Protein AF-A0A9P5X5M9-F1 (afdb_monomer)

Mean predicted aligned error: 9.46 Å

Foldseek 3Di:
DCVVCVPPPWDKDWDKDPFAADPVRDEPDPDCRGQDMDIDIDIPFFDDWDAADPVFPDDPVCPVVVCSRTHDDDDHPLQVQLCVCLRVVPQARDQRQDAPPQVDPVDDHGTDCPCPPVSVVSSRVRNVVNNVVNCVVVLVVCVVPPPDDDDDDPDPPDDPPPPVVVVVPD

pLDDT: mean 79.79, std 16.58, range [32.91, 95.88]

Organism: NCBI:txid1400762

Secondary structure (DSSP, 8-state):
-HHHHTT-SS-EEEEE-S----TTS--SSS-HHHH---EEEEETTBPPP-B--SS-S--TTTGGGT-TTB------GGGHHHHHHHHTT-SS-SS--S--GGG-TTS--SB-GGGHHHHHHHHHHHHHHHHHHHHHHHHHHHHHH-TT--PPPPPPS--GGGSGGGSTT-

Sequence (170 aa):
MREFYAQVRETGYVFTADYGMSVISNHGDGYPNCTRTSLIAWSKGIRGPFPDTTPPFHDAHSVPWGLSHLYRRDVEQADIATLISALIDASRPVNPVGMLPDVNLDWLRYLAPRLGERTLVEVAEISVRMILEQYRAKHELKRMHMLFHHQYSPLKTGSPLKRVQKQANI

Solvent-accessible surface area (backbone atoms only — not comparable to full-atom values): 10696 Å² total; per-residue (Å²): 113,69,82,81,50,70,83,51,97,72,67,70,49,79,47,66,55,95,56,28,52,40,99,83,74,47,59,91,53,92,47,64,51,17,67,54,52,62,76,50,75,48,35,87,52,41,46,73,92,46,70,42,58,89,80,65,67,62,47,90,82,49,48,81,71,75,48,64,68,40,56,61,82,87,77,58,80,48,17,50,56,32,46,51,19,64,68,69,71,46,94,64,57,84,83,36,79,27,50,41,74,63,70,48,80,94,51,88,56,55,59,35,72,86,67,38,72,66,50,55,50,51,53,39,51,51,36,53,53,42,36,51,52,49,48,52,54,53,48,52,54,46,55,76,72,39,94,82,64,75,83,77,75,77,82,69,97,62,74,80,79,70,61,67,70,70,65,76,78,113

Structure (mmCIF, N/CA/C/O backbone):
data_AF-A0A9P5X5M9-F1
#
_entry.id   AF-A0A9P5X5M9-F1
#
loop_
_atom_site.group_PDB
_atom_site.id
_atom_site.type_symbol
_atom_site.label_atom_id
_atom_site.label_alt_id
_atom_site.label_comp_id
_atom_site.label_asym_id
_atom_site.label_entity_id
_atom_site.label_seq_id
_atom_site.pdbx_PDB_ins_code
_atom_site.Cartn_x
_atom_site.Cartn_y
_atom_site.Cartn_z
_atom_site.occupancy
_atom_site.B_iso_or_equiv
_atom_site.auth_seq_id
_atom_site.auth_comp_id
_atom_site.auth_asym_id
_atom_site.auth_atom_id
_atom_site.pdbx_PDB_model_num
ATOM 1 N N . MET A 1 1 ? 17.393 -8.440 19.436 1.00 42.28 1 MET A N 1
ATOM 2 C CA . MET A 1 1 ? 16.024 -8.376 18.865 1.00 42.28 1 MET A CA 1
ATOM 3 C C . MET A 1 1 ? 14.991 -9.062 19.759 1.00 42.28 1 MET A C 1
ATOM 5 O O . MET A 1 1 ? 14.050 -8.392 20.146 1.00 42.28 1 MET A O 1
ATOM 9 N N . ARG A 1 2 ? 15.169 -10.331 20.171 1.00 41.06 2 ARG A N 1
ATOM 10 C CA . ARG A 1 2 ? 14.206 -11.024 21.062 1.00 41.06 2 ARG A CA 1
ATOM 11 C C . ARG A 1 2 ? 14.001 -10.353 22.431 1.00 41.06 2 ARG A C 1
ATOM 13 O O . ARG A 1 2 ? 12.876 -10.324 22.901 1.00 41.06 2 ARG A O 1
ATOM 20 N N . GLU A 1 3 ? 15.038 -9.761 23.024 1.00 44.91 3 GLU A N 1
ATOM 21 C CA . GLU A 1 3 ? 14.939 -9.076 24.330 1.00 44.91 3 GLU A CA 1
ATOM 22 C C . GLU A 1 3 ? 14.102 -7.786 24.298 1.00 44.91 3 GLU A C 1
ATOM 24 O O . GLU A 1 3 ? 13.472 -7.452 25.292 1.00 44.91 3 GLU A O 1
ATOM 29 N N . PHE A 1 4 ? 14.022 -7.096 23.153 1.00 46.19 4 PHE A N 1
ATOM 30 C CA . PHE A 1 4 ? 13.228 -5.866 23.019 1.00 46.19 4 PHE A CA 1
ATOM 31 C C . PHE A 1 4 ? 11.727 -6.155 22.840 1.00 46.19 4 PHE A C 1
ATOM 33 O O . PHE A 1 4 ? 10.886 -5.398 23.311 1.00 46.19 4 PHE A O 1
ATOM 40 N N . TYR A 1 5 ? 11.381 -7.276 22.195 1.00 48.25 5 TYR A N 1
ATOM 41 C CA . TYR A 1 5 ? 9.990 -7.662 21.912 1.00 48.25 5 TYR A CA 1
ATOM 42 C C . TYR A 1 5 ? 9.409 -8.680 22.906 1.00 48.25 5 TYR A C 1
ATOM 44 O O . TYR A 1 5 ? 8.262 -9.092 22.756 1.00 48.25 5 TYR A O 1
ATOM 52 N N . ALA A 1 6 ? 10.163 -9.079 23.935 1.00 48.31 6 ALA A N 1
ATOM 53 C CA . ALA A 1 6 ? 9.759 -10.112 24.894 1.00 48.31 6 ALA A CA 1
ATOM 54 C C . ALA A 1 6 ? 8.476 -9.775 25.685 1.00 48.31 6 ALA A C 1
ATOM 56 O O . ALA A 1 6 ? 7.859 -10.668 26.259 1.00 48.31 6 ALA A O 1
ATOM 57 N N . GLN A 1 7 ? 8.071 -8.501 25.710 1.00 50.75 7 GLN A N 1
ATOM 58 C CA . GLN A 1 7 ? 6.884 -8.020 26.425 1.00 50.75 7 GLN A CA 1
ATOM 59 C C . GLN A 1 7 ? 5.656 -7.804 25.522 1.00 50.75 7 GLN A C 1
ATOM 61 O O . GLN A 1 7 ? 4.567 -7.541 26.030 1.00 50.75 7 GLN A O 1
ATOM 66 N N . VAL A 1 8 ? 5.793 -7.915 24.195 1.00 57.56 8 VAL A N 1
ATOM 67 C CA . VAL A 1 8 ? 4.692 -7.662 23.251 1.00 57.56 8 VAL A CA 1
ATOM 68 C C . VAL A 1 8 ? 4.042 -8.988 22.862 1.00 57.56 8 VAL A C 1
ATOM 70 O O . VAL A 1 8 ? 4.709 -9.894 22.368 1.00 57.56 8 VAL A O 1
ATOM 73 N N . ARG A 1 9 ? 2.726 -9.123 23.084 1.00 63.59 9 ARG A N 1
ATOM 74 C CA . ARG A 1 9 ? 1.985 -10.368 22.784 1.00 63.59 9 ARG A CA 1
ATOM 75 C C . ARG A 1 9 ? 1.912 -10.661 21.281 1.00 63.59 9 ARG A C 1
ATOM 77 O O . ARG A 1 9 ? 1.768 -11.820 20.900 1.00 63.59 9 ARG A O 1
ATOM 84 N N . GLU A 1 10 ? 2.020 -9.626 20.446 1.00 76.50 10 GLU A N 1
ATOM 85 C CA . GLU A 1 10 ? 2.015 -9.695 18.983 1.00 76.50 10 GLU A CA 1
ATOM 86 C C . GLU A 1 10 ? 2.967 -8.635 18.403 1.00 76.50 10 GLU A C 1
ATOM 88 O O . GLU A 1 10 ? 3.197 -7.592 19.011 1.00 76.50 10 GLU A O 1
ATOM 93 N N . THR A 1 11 ? 3.570 -8.901 17.243 1.00 81.88 11 THR A N 1
ATOM 94 C CA . THR A 1 11 ? 4.523 -7.992 16.584 1.00 81.88 11 THR A CA 1
ATOM 95 C C . THR A 1 11 ? 4.249 -7.956 15.086 1.00 81.88 11 THR A C 1
ATOM 97 O O . THR A 1 11 ? 3.854 -8.962 14.489 1.00 81.88 11 THR A O 1
ATOM 100 N N . GLY A 1 12 ? 4.464 -6.791 14.482 1.00 87.50 12 GLY A N 1
ATOM 101 C CA . GLY A 1 12 ? 4.422 -6.598 13.043 1.00 87.50 12 GLY A CA 1
ATOM 102 C C . GLY A 1 12 ? 5.517 -5.643 12.583 1.00 87.50 12 GLY A C 1
ATOM 103 O O . GLY A 1 12 ? 5.920 -4.748 13.322 1.00 87.50 12 GLY A O 1
ATOM 104 N N . TYR A 1 13 ? 5.981 -5.847 11.358 1.00 91.38 13 TYR A N 1
ATOM 105 C CA . TYR A 1 13 ? 6.916 -4.997 10.641 1.00 91.38 13 TYR A CA 1
ATOM 106 C C . TYR A 1 13 ? 6.276 -4.607 9.315 1.00 91.38 13 TYR A C 1
ATOM 108 O O . TYR A 1 13 ? 5.784 -5.468 8.586 1.00 91.38 13 TYR A O 1
ATOM 116 N N . VAL A 1 14 ? 6.297 -3.316 9.006 1.00 92.88 14 VAL A N 1
ATOM 117 C CA . VAL A 1 14 ? 5.961 -2.784 7.686 1.00 92.88 14 VAL A CA 1
ATOM 118 C C . VAL A 1 14 ? 7.106 -1.867 7.295 1.00 92.88 14 VAL A C 1
ATOM 120 O O . VAL A 1 14 ? 7.390 -0.892 7.985 1.00 92.88 14 VAL A O 1
ATOM 123 N N . PHE A 1 15 ? 7.794 -2.221 6.220 1.00 94.94 15 PHE A N 1
ATOM 124 C CA . PHE A 1 15 ? 8.888 -1.461 5.644 1.00 94.94 15 PHE A CA 1
ATOM 125 C C . PHE A 1 15 ? 8.495 -1.037 4.235 1.00 94.94 15 PHE A C 1
ATOM 127 O O . PHE A 1 15 ? 8.070 -1.869 3.434 1.00 94.94 15 PHE A O 1
ATOM 134 N N . THR A 1 16 ? 8.656 0.250 3.945 1.00 95.38 16 THR A N 1
ATOM 135 C CA . THR A 1 16 ? 8.481 0.824 2.612 1.00 95.38 16 THR A CA 1
ATOM 136 C C . THR A 1 16 ? 9.475 1.954 2.405 1.00 95.38 16 THR A C 1
ATOM 138 O O . THR A 1 16 ? 9.858 2.616 3.371 1.00 95.38 16 THR A O 1
ATOM 141 N N . ALA A 1 17 ? 9.856 2.199 1.153 1.00 94.31 17 ALA A N 1
ATOM 142 C CA . ALA A 1 17 ? 10.511 3.449 0.774 1.00 94.31 17 ALA A CA 1
ATOM 143 C C . ALA A 1 17 ? 9.468 4.549 0.503 1.00 94.31 17 ALA A C 1
ATOM 145 O O . ALA A 1 17 ? 8.302 4.262 0.201 1.00 94.31 17 ALA A O 1
ATOM 146 N N . ASP A 1 18 ? 9.894 5.802 0.630 1.00 92.06 18 ASP A N 1
ATOM 14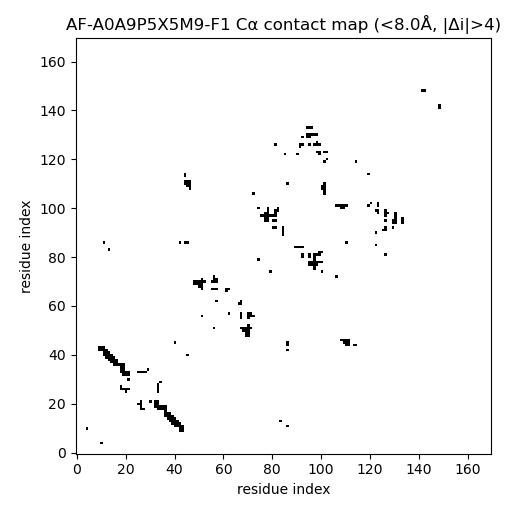7 C CA . ASP A 1 18 ? 9.137 7.006 0.286 1.00 92.06 18 ASP A CA 1
ATOM 148 C C . ASP A 1 18 ? 9.150 7.285 -1.223 1.00 92.06 18 ASP A C 1
ATOM 150 O O . ASP A 1 18 ? 8.138 7.726 -1.763 1.00 92.06 18 ASP A O 1
ATOM 154 N N . TYR A 1 19 ? 10.246 6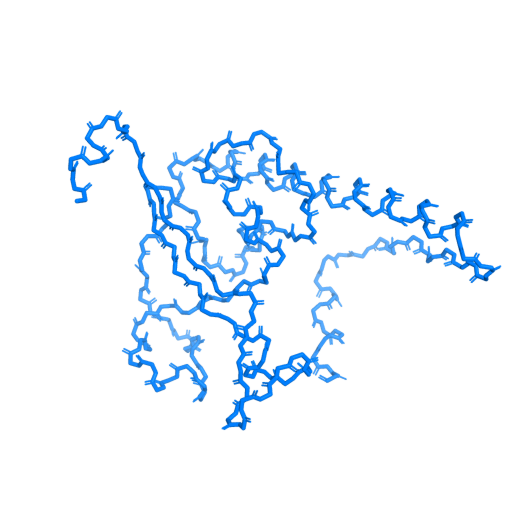.963 -1.908 1.00 93.56 19 TYR A N 1
ATOM 155 C CA . TYR A 1 19 ? 10.360 6.976 -3.366 1.00 93.56 19 TYR A CA 1
ATOM 156 C C . TYR A 1 19 ? 11.461 6.022 -3.852 1.00 93.56 19 TYR A C 1
ATOM 158 O O . TYR A 1 19 ? 12.217 5.445 -3.068 1.00 93.56 19 TYR A O 1
ATOM 166 N N . GLY A 1 20 ? 11.520 5.823 -5.168 1.00 91.88 20 GLY A N 1
ATOM 167 C CA . GLY A 1 20 ? 12.616 5.131 -5.839 1.00 91.88 20 GLY A CA 1
ATOM 168 C C . GLY A 1 20 ? 13.598 6.103 -6.504 1.00 91.88 20 GLY A C 1
ATOM 169 O O . GLY A 1 20 ? 13.451 7.320 -6.424 1.00 91.88 20 GLY A O 1
ATOM 170 N N . MET A 1 21 ? 14.600 5.571 -7.199 1.00 92.75 21 MET A N 1
ATOM 171 C CA . MET A 1 21 ? 15.644 6.359 -7.856 1.00 92.75 21 MET A CA 1
ATOM 172 C C . MET A 1 21 ? 15.859 5.881 -9.292 1.00 92.75 21 MET A C 1
ATOM 174 O O . MET A 1 21 ? 15.869 4.683 -9.581 1.00 92.75 21 MET A O 1
ATOM 178 N N . SER A 1 22 ? 16.098 6.819 -10.202 1.00 88.56 22 SER A N 1
ATOM 179 C CA . SER A 1 22 ? 16.577 6.511 -11.552 1.00 88.56 22 SER A CA 1
ATOM 180 C C . SER A 1 22 ? 18.035 6.026 -11.542 1.00 88.56 22 SER A C 1
ATOM 182 O O . SER A 1 22 ? 18.776 6.207 -10.575 1.00 88.56 22 SER A O 1
ATOM 184 N N . VAL A 1 23 ? 18.487 5.471 -12.672 1.00 87.31 23 VAL A N 1
ATOM 185 C CA . VAL A 1 23 ? 19.872 4.983 -12.846 1.00 87.31 23 VAL A CA 1
ATOM 186 C C . VAL A 1 23 ? 20.934 6.088 -12.780 1.00 87.31 23 VAL A C 1
ATOM 188 O O . VAL A 1 23 ? 22.108 5.793 -12.588 1.00 87.31 23 VAL A O 1
ATOM 191 N N . ILE A 1 24 ? 20.529 7.354 -12.918 1.00 89.44 24 ILE A N 1
ATOM 192 C CA . ILE A 1 24 ? 21.397 8.534 -12.795 1.00 89.44 24 ILE A CA 1
ATOM 193 C C . ILE A 1 24 ? 21.244 9.238 -11.441 1.00 89.44 24 ILE A C 1
ATOM 195 O O . ILE A 1 24 ? 21.663 10.380 -11.287 1.00 89.44 24 ILE A O 1
ATOM 199 N N . SER A 1 25 ? 20.622 8.581 -10.458 1.00 86.94 25 SER A N 1
ATOM 200 C CA . SER A 1 25 ? 20.375 9.139 -9.126 1.00 86.94 25 SER A CA 1
ATOM 201 C C . SER A 1 25 ? 19.461 10.382 -9.102 1.00 86.94 25 SER A C 1
ATOM 203 O O . SER A 1 25 ? 19.500 11.166 -8.154 1.00 86.94 25 SER A O 1
ATOM 205 N N . ASN A 1 26 ? 18.598 10.547 -10.107 1.00 88.12 26 ASN A N 1
ATOM 206 C CA . ASN A 1 26 ? 17.468 11.480 -10.057 1.00 88.12 26 ASN A CA 1
ATOM 207 C C . ASN A 1 26 ? 16.233 10.828 -9.407 1.00 88.12 26 ASN A C 1
ATOM 209 O O . ASN A 1 26 ? 16.080 9.607 -9.491 1.00 88.12 26 ASN A O 1
ATOM 213 N N . HIS A 1 27 ? 15.352 11.643 -8.827 1.00 89.62 27 HIS A N 1
ATOM 214 C CA . HIS A 1 27 ? 14.032 11.261 -8.311 1.00 89.62 27 HIS A CA 1
ATOM 215 C C . HIS A 1 27 ? 13.028 12.404 -8.527 1.00 89.62 27 HIS A C 1
ATOM 217 O O . HIS A 1 27 ? 13.386 13.477 -9.011 1.00 89.62 27 HIS A O 1
ATOM 223 N N . GLY A 1 28 ? 11.759 12.179 -8.179 1.00 84.94 28 GLY A N 1
ATOM 224 C CA . GLY A 1 28 ? 10.706 13.197 -8.288 1.00 84.94 28 GLY A CA 1
ATOM 225 C C . GLY A 1 28 ? 10.165 13.411 -9.706 1.00 84.94 28 GLY A C 1
ATOM 226 O O . GLY A 1 28 ? 9.270 14.232 -9.901 1.00 84.94 28 GLY A O 1
ATOM 227 N N . ASP A 1 29 ? 10.665 12.657 -10.685 1.00 81.56 29 ASP A N 1
ATOM 228 C CA . ASP A 1 29 ? 9.996 12.481 -11.968 1.00 81.56 29 ASP A CA 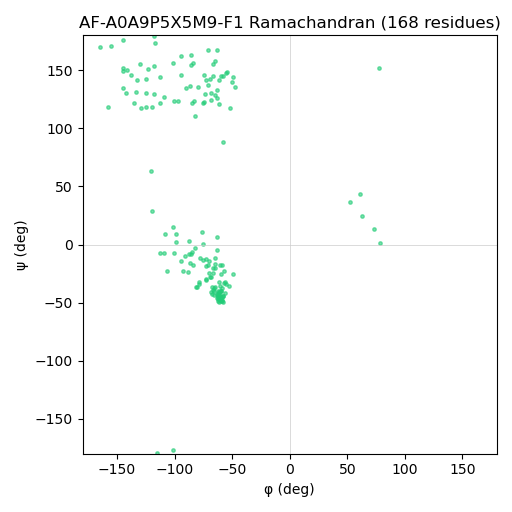1
ATOM 229 C C . ASP A 1 29 ? 8.964 11.336 -11.883 1.00 81.56 29 ASP A C 1
ATOM 231 O O . ASP A 1 29 ? 8.956 10.525 -10.956 1.00 81.56 29 ASP A O 1
ATOM 235 N N . GLY A 1 30 ? 8.041 11.281 -12.844 1.00 84.88 30 GLY A N 1
ATOM 236 C CA . GLY A 1 30 ? 7.015 10.234 -12.902 1.00 84.88 30 GLY A CA 1
ATOM 237 C C . GLY A 1 30 ? 7.529 8.880 -13.399 1.00 84.88 30 GLY A C 1
ATOM 238 O O . GLY A 1 30 ? 6.717 8.017 -13.732 1.00 84.88 30 GLY A O 1
ATOM 239 N N . TYR A 1 31 ? 8.847 8.691 -13.528 1.00 89.56 31 TYR A N 1
ATOM 240 C CA . TYR A 1 31 ? 9.408 7.474 -14.101 1.00 89.56 31 TYR A CA 1
ATOM 241 C C . TYR A 1 31 ? 9.180 6.276 -13.162 1.00 89.56 31 TYR A C 1
ATOM 243 O O . TYR A 1 31 ? 9.310 6.429 -11.946 1.00 89.56 31 TYR A O 1
ATOM 251 N N . PRO A 1 32 ? 8.894 5.059 -13.671 1.00 90.12 32 PRO A N 1
ATOM 252 C CA . PRO A 1 32 ? 8.555 3.926 -12.810 1.00 90.12 32 PRO A CA 1
ATOM 253 C C . PRO A 1 32 ? 9.611 3.569 -11.760 1.00 90.12 32 PRO A C 1
ATOM 255 O O . PRO A 1 32 ? 9.250 3.166 -10.661 1.00 90.12 32 PRO A O 1
ATOM 258 N N . ASN A 1 33 ? 10.904 3.749 -12.048 1.00 89.56 33 ASN A N 1
ATOM 259 C CA . ASN A 1 33 ? 11.953 3.496 -11.049 1.00 89.56 33 ASN A CA 1
ATOM 260 C C . ASN A 1 33 ? 11.967 4.537 -9.921 1.00 89.56 33 ASN A C 1
ATOM 262 O O . ASN A 1 33 ? 12.551 4.270 -8.880 1.00 89.56 33 ASN A O 1
ATOM 266 N N . CYS A 1 34 ? 11.341 5.699 -10.118 1.00 90.69 34 CYS A N 1
ATOM 267 C CA . CYS A 1 34 ? 11.211 6.762 -9.124 1.00 90.69 34 CYS A CA 1
ATOM 268 C C . CYS A 1 34 ? 9.913 6.643 -8.308 1.00 90.69 34 CYS A C 1
ATOM 270 O O . CYS A 1 34 ? 9.850 7.139 -7.186 1.00 90.69 34 CYS A O 1
ATOM 272 N N . THR A 1 35 ? 8.892 5.966 -8.844 1.00 91.25 35 THR A N 1
ATOM 273 C CA . THR A 1 35 ? 7.566 5.836 -8.214 1.00 91.25 35 THR A CA 1
ATOM 274 C C . THR A 1 35 ? 7.285 4.452 -7.630 1.00 91.25 35 THR A C 1
ATOM 276 O O . THR A 1 35 ? 6.472 4.333 -6.717 1.00 91.25 35 THR A O 1
ATOM 279 N N . ARG A 1 36 ? 7.958 3.395 -8.101 1.00 92.25 36 ARG A N 1
ATOM 280 C CA . ARG A 1 36 ? 7.844 2.045 -7.532 1.00 92.25 36 ARG A CA 1
ATOM 281 C C . ARG A 1 36 ? 8.760 1.907 -6.328 1.00 92.25 36 ARG A C 1
ATOM 283 O O . ARG A 1 36 ? 9.974 2.064 -6.438 1.00 92.25 36 ARG A O 1
ATOM 290 N N . THR A 1 37 ? 8.181 1.540 -5.195 1.00 93.56 37 THR A N 1
ATOM 291 C CA . THR A 1 37 ? 8.908 1.314 -3.948 1.00 93.56 37 THR A CA 1
ATOM 292 C C . THR A 1 37 ? 8.755 -0.128 -3.488 1.00 93.56 37 THR A C 1
ATOM 294 O O . THR A 1 37 ? 7.802 -0.827 -3.834 1.00 93.56 37 THR A O 1
ATOM 297 N N . SER A 1 38 ? 9.739 -0.605 -2.727 1.00 92.31 38 SER A N 1
ATOM 298 C CA . SER A 1 38 ? 9.626 -1.910 -2.081 1.00 92.31 38 SER A CA 1
ATOM 299 C C . SER A 1 38 ? 8.630 -1.831 -0.927 1.00 92.31 38 SER A C 1
ATOM 301 O O . SER A 1 38 ? 8.618 -0.846 -0.193 1.00 92.31 38 SER A O 1
ATOM 303 N N . LEU A 1 39 ? 7.833 -2.885 -0.750 1.00 93.50 39 LEU A N 1
ATOM 304 C CA . LEU A 1 39 ? 6.998 -3.098 0.426 1.00 93.50 39 LEU A CA 1
ATOM 305 C C . LEU A 1 39 ? 7.329 -4.468 1.013 1.00 93.50 39 LEU A C 1
ATOM 307 O O . LEU A 1 39 ? 7.132 -5.495 0.366 1.00 93.50 39 LEU A O 1
ATOM 311 N N . ILE A 1 40 ? 7.809 -4.485 2.253 1.00 92.88 40 ILE A N 1
ATOM 312 C CA . ILE A 1 40 ? 8.033 -5.711 3.018 1.00 92.88 40 ILE A CA 1
ATOM 313 C C . ILE A 1 40 ? 7.162 -5.630 4.259 1.00 92.88 40 ILE A C 1
ATOM 315 O O . ILE A 1 40 ? 7.330 -4.739 5.089 1.00 92.88 40 ILE A O 1
ATOM 319 N N . ALA A 1 41 ? 6.227 -6.564 4.388 1.00 91.88 41 ALA A N 1
ATOM 320 C CA . ALA A 1 41 ? 5.296 -6.576 5.498 1.00 91.88 41 ALA A CA 1
ATOM 321 C C . ALA A 1 41 ? 5.197 -7.981 6.101 1.00 91.88 41 ALA A C 1
ATOM 323 O O . ALA A 1 41 ? 5.029 -8.974 5.395 1.00 91.88 41 ALA A O 1
ATOM 324 N N . TRP A 1 42 ? 5.303 -8.059 7.423 1.00 91.00 42 TRP A N 1
ATOM 325 C CA . TRP A 1 42 ? 5.159 -9.288 8.191 1.00 91.00 42 TRP A CA 1
ATOM 326 C C . TRP A 1 42 ? 4.438 -8.981 9.491 1.00 91.00 42 TRP A C 1
ATOM 328 O O . TRP A 1 42 ? 4.807 -8.060 10.209 1.00 91.00 42 TRP A O 1
ATOM 338 N N . SER A 1 43 ? 3.411 -9.749 9.820 1.00 89.00 43 SER A N 1
ATOM 339 C CA . SER A 1 43 ? 2.764 -9.705 11.127 1.00 89.00 43 SER A CA 1
ATOM 340 C C . SER A 1 43 ? 1.901 -10.949 11.291 1.00 89.00 43 SER A C 1
ATOM 342 O O . SER A 1 43 ? 1.623 -11.661 10.324 1.00 89.00 43 SER A O 1
ATOM 344 N N . LYS A 1 44 ? 1.401 -11.188 12.505 1.00 84.12 44 LYS A N 1
ATOM 345 C CA . LYS A 1 44 ? 0.403 -12.241 12.752 1.00 84.12 44 LYS A CA 1
ATOM 346 C C . LYS A 1 44 ? -0.857 -12.084 11.875 1.00 84.12 44 LYS A C 1
ATOM 348 O O . LYS A 1 44 ? -1.467 -13.091 11.497 1.00 84.12 44 LYS A O 1
ATOM 353 N N . GLY A 1 45 ? -1.228 -10.839 11.564 1.00 84.88 45 GLY A N 1
ATOM 354 C CA . GLY A 1 45 ? -2.393 -10.467 10.759 1.00 84.88 45 GLY A CA 1
ATOM 355 C C . GLY A 1 45 ? -2.156 -10.468 9.247 1.00 84.88 45 GLY A C 1
ATOM 356 O O . GLY A 1 45 ? -3.123 -10.361 8.502 1.00 84.88 45 GLY A O 1
ATOM 357 N N . ILE A 1 46 ? -0.915 -10.629 8.779 1.00 89.88 46 ILE A N 1
ATOM 358 C CA . ILE A 1 46 ? -0.592 -10.718 7.350 1.00 89.88 46 ILE A CA 1
ATOM 359 C C . ILE A 1 46 ? -0.638 -12.179 6.892 1.00 89.88 46 ILE A C 1
ATOM 361 O O . ILE A 1 46 ? -0.108 -13.086 7.538 1.00 89.88 46 ILE A O 1
ATOM 365 N N . ARG A 1 47 ? -1.279 -12.412 5.748 1.00 89.44 47 ARG A N 1
ATOM 366 C CA . ARG A 1 47 ? -1.246 -13.675 5.015 1.00 89.44 47 ARG A CA 1
ATOM 367 C C . ARG A 1 47 ? 0.194 -13.950 4.561 1.00 89.44 47 ARG A C 1
ATOM 369 O O . ARG A 1 47 ? 0.804 -13.132 3.880 1.00 89.44 47 ARG A O 1
ATOM 376 N N . GLY A 1 48 ? 0.712 -15.131 4.899 1.00 90.00 48 GLY A N 1
ATOM 377 C CA . GLY A 1 48 ? 2.007 -15.607 4.400 1.00 90.00 48 GLY A CA 1
ATOM 378 C C . GLY A 1 48 ? 2.025 -15.806 2.877 1.00 90.00 48 GLY A C 1
ATOM 379 O O . GLY A 1 48 ? 0.960 -15.800 2.263 1.00 90.00 48 GLY A O 1
ATOM 380 N N . PRO A 1 49 ? 3.204 -15.994 2.258 1.00 91.62 49 PRO A N 1
ATOM 381 C CA . PRO A 1 49 ? 3.358 -16.103 0.805 1.00 91.62 49 PRO A CA 1
ATOM 382 C C . PRO A 1 49 ? 2.466 -17.198 0.202 1.00 91.62 49 PRO A C 1
ATOM 384 O O . PRO A 1 49 ? 2.168 -18.200 0.849 1.00 91.62 49 PRO A O 1
ATOM 387 N N . PHE A 1 50 ? 2.025 -16.986 -1.036 1.00 91.50 50 PHE A N 1
ATOM 388 C CA . PHE A 1 50 ? 1.157 -17.908 -1.772 1.00 91.50 50 PHE A CA 1
ATOM 389 C C . PHE A 1 50 ? 1.833 -18.251 -3.104 1.00 91.50 50 PHE A C 1
ATOM 391 O O . PHE A 1 50 ? 2.480 -17.357 -3.650 1.00 91.50 50 PHE A O 1
ATOM 398 N N . PRO A 1 51 ? 1.742 -19.493 -3.610 1.00 94.50 51 PRO A N 1
ATOM 399 C CA . PRO A 1 51 ? 2.301 -19.845 -4.914 1.00 94.50 51 PRO A CA 1
ATOM 400 C C . PRO A 1 51 ? 1.721 -18.978 -6.034 1.00 94.50 51 PRO A C 1
ATOM 402 O O . PRO A 1 51 ? 0.545 -18.621 -5.980 1.00 94.50 51 PRO A O 1
ATOM 405 N N . ASP A 1 52 ? 2.523 -18.646 -7.043 1.00 91.94 52 ASP A N 1
ATOM 406 C CA . ASP A 1 52 ? 1.984 -17.972 -8.229 1.00 91.94 52 ASP A CA 1
ATOM 407 C C . ASP A 1 52 ? 1.005 -18.894 -8.986 1.00 91.94 52 ASP A C 1
ATOM 409 O O . ASP A 1 52 ? 1.037 -20.122 -8.848 1.00 91.94 52 ASP A O 1
ATOM 413 N N . THR A 1 53 ? 0.112 -18.305 -9.778 1.00 86.12 53 THR A N 1
ATOM 414 C CA . THR A 1 53 ? -0.898 -19.040 -10.556 1.00 86.12 53 THR A CA 1
ATOM 415 C C . THR A 1 53 ? -0.679 -18.890 -12.060 1.00 86.12 53 THR A C 1
ATOM 417 O O . THR A 1 53 ? 0.271 -18.261 -12.508 1.00 86.12 53 THR A O 1
ATOM 420 N N . THR A 1 54 ? -1.544 -19.504 -12.870 1.00 81.44 54 THR A N 1
ATOM 421 C CA . THR A 1 54 ? -1.561 -19.319 -14.327 1.00 81.44 54 THR A CA 1
ATOM 422 C C . THR A 1 54 ? -2.811 -18.523 -14.727 1.00 81.44 54 THR A C 1
ATOM 424 O O . THR A 1 54 ? -3.908 -18.954 -14.366 1.00 81.44 54 THR A O 1
ATOM 427 N N . PRO A 1 55 ? -2.693 -17.414 -15.485 1.00 83.31 55 PRO A N 1
ATOM 428 C CA . PRO A 1 55 ? -1.450 -16.799 -15.972 1.00 83.31 55 PRO A CA 1
ATOM 429 C C . PRO A 1 55 ? -0.590 -16.214 -14.831 1.00 83.31 55 PRO A C 1
ATOM 431 O O . PRO A 1 55 ? -1.140 -15.901 -13.774 1.00 83.31 55 PRO A O 1
ATOM 434 N N . PRO A 1 56 ? 0.738 -16.088 -15.030 1.00 85.12 56 PRO A N 1
ATOM 435 C CA . PRO A 1 56 ? 1.643 -15.578 -14.003 1.00 85.12 56 PRO A CA 1
ATOM 436 C C . PRO A 1 56 ? 1.372 -14.102 -13.704 1.00 85.12 56 PRO A C 1
ATOM 438 O O . PRO A 1 56 ? 1.083 -13.321 -14.613 1.00 85.12 56 PRO A O 1
ATOM 441 N N . PHE A 1 57 ? 1.536 -13.706 -12.441 1.00 90.38 57 PHE A N 1
ATOM 442 C CA . PHE A 1 57 ? 1.395 -12.309 -12.007 1.00 90.38 57 PHE A CA 1
ATOM 443 C C . PHE A 1 57 ? 2.695 -11.495 -12.130 1.00 90.38 57 PHE A C 1
ATOM 445 O O . PHE A 1 57 ? 2.751 -10.322 -11.756 1.00 90.38 57 PHE A O 1
ATOM 452 N N . HIS A 1 58 ? 3.757 -12.110 -12.653 1.00 94.62 58 HIS A N 1
ATOM 453 C CA . HIS A 1 58 ? 5.049 -11.472 -12.882 1.00 94.62 58 HIS A CA 1
ATOM 454 C C . HIS A 1 58 ? 5.190 -10.931 -14.309 1.00 94.62 58 HIS A C 1
ATOM 456 O O . HIS A 1 58 ? 4.729 -11.532 -15.276 1.00 94.62 58 HIS A O 1
ATOM 462 N N . ASP A 1 59 ? 5.904 -9.814 -14.435 1.00 92.62 59 ASP A N 1
ATOM 463 C CA . ASP A 1 59 ? 6.247 -9.167 -15.701 1.00 92.62 59 ASP A CA 1
ATOM 464 C C . ASP A 1 59 ? 7.776 -9.142 -15.903 1.00 92.62 59 ASP A C 1
ATOM 466 O O . ASP A 1 59 ? 8.549 -9.589 -15.051 1.00 92.62 59 ASP A O 1
ATOM 470 N N . ALA A 1 60 ? 8.240 -8.591 -17.030 1.00 93.88 60 ALA A N 1
ATOM 471 C CA . ALA A 1 60 ? 9.672 -8.473 -17.327 1.00 93.88 60 ALA A CA 1
ATOM 472 C C . ALA A 1 60 ? 10.464 -7.694 -16.255 1.00 93.88 60 ALA A C 1
ATOM 474 O O . ALA A 1 60 ? 11.672 -7.883 -16.130 1.00 93.88 60 ALA A O 1
ATOM 475 N N . HIS A 1 61 ? 9.797 -6.838 -15.476 1.00 90.88 61 HIS A N 1
ATOM 476 C CA . HIS A 1 61 ? 10.408 -6.076 -14.395 1.00 90.88 61 HIS A CA 1
ATOM 477 C C . HIS A 1 61 ? 10.543 -6.903 -13.105 1.00 90.88 61 HIS A C 1
ATOM 479 O O . HIS A 1 61 ? 11.556 -6.764 -12.420 1.00 90.88 61 HIS A O 1
ATOM 485 N N . SER A 1 62 ? 9.583 -7.780 -12.777 1.00 93.56 62 SER A N 1
ATOM 486 C CA . SER A 1 62 ? 9.627 -8.612 -11.560 1.00 93.56 62 SER A CA 1
ATOM 487 C C . SER A 1 62 ? 10.213 -10.010 -11.724 1.00 93.56 62 SER A C 1
ATOM 489 O O . SER A 1 62 ? 10.536 -10.651 -10.723 1.00 93.56 62 SER A O 1
ATOM 491 N N . VAL A 1 63 ? 10.371 -10.509 -12.949 1.00 94.62 63 VAL A N 1
ATOM 492 C CA . VAL A 1 63 ? 11.031 -11.801 -13.210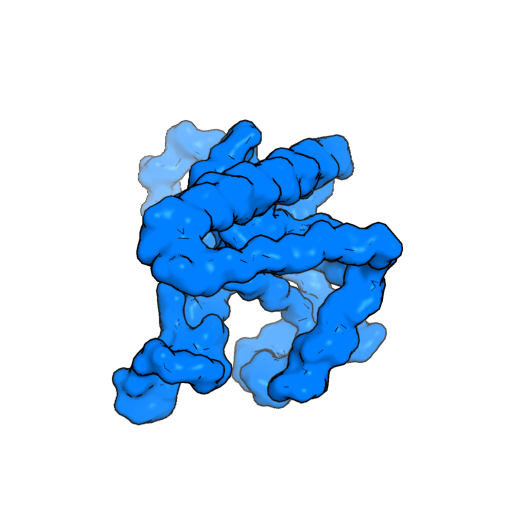 1.00 94.62 63 VAL A CA 1
ATOM 493 C C . VAL A 1 63 ? 12.469 -11.860 -12.661 1.00 94.62 63 VAL A C 1
ATOM 495 O O . VAL A 1 63 ? 12.803 -12.856 -12.012 1.00 94.62 63 VAL A O 1
ATOM 498 N N . PRO A 1 64 ? 13.322 -10.826 -12.825 1.00 95.88 64 PRO A N 1
ATOM 499 C CA . PRO A 1 64 ? 14.699 -10.862 -12.326 1.00 95.88 64 PRO A CA 1
ATOM 500 C C . PRO A 1 64 ? 14.833 -10.940 -10.798 1.00 95.88 64 PRO A C 1
ATOM 502 O O . PRO A 1 64 ? 15.926 -11.200 -10.305 1.00 95.88 64 PRO A O 1
ATOM 505 N N . TRP A 1 65 ? 13.754 -10.733 -10.032 1.00 93.19 65 TRP A N 1
ATOM 506 C CA . TRP A 1 65 ? 13.791 -10.774 -8.564 1.00 93.19 65 TRP A CA 1
ATOM 507 C C . TRP A 1 65 ? 14.005 -12.187 -8.002 1.00 93.19 65 TRP A C 1
ATOM 509 O O . TRP A 1 65 ? 14.272 -12.335 -6.813 1.00 93.19 65 TRP A O 1
ATOM 519 N N . GLY A 1 66 ? 13.839 -13.232 -8.823 1.00 95.31 66 GLY A N 1
ATOM 520 C CA . GLY A 1 66 ? 13.923 -14.628 -8.375 1.00 95.31 66 GLY A CA 1
ATOM 521 C C . GLY A 1 66 ? 12.715 -15.092 -7.549 1.00 95.31 66 GLY A C 1
ATOM 522 O O . GLY A 1 66 ? 12.757 -16.153 -6.929 1.00 95.31 66 GLY A O 1
ATOM 523 N N . LEU A 1 67 ? 11.625 -14.315 -7.545 1.00 94.94 67 LEU A N 1
ATOM 524 C CA . LEU A 1 67 ? 10.416 -14.570 -6.753 1.00 94.94 67 LEU A CA 1
ATOM 525 C C . LEU A 1 67 ? 9.212 -15.027 -7.586 1.00 94.94 67 LEU A C 1
ATOM 527 O O . LEU A 1 67 ? 8.130 -15.154 -7.033 1.00 94.94 67 LEU A O 1
ATOM 531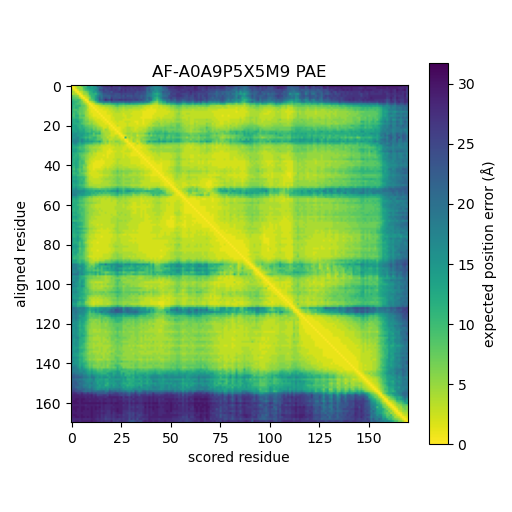 N N . SER A 1 68 ? 9.386 -15.337 -8.875 1.00 95.00 68 SER A N 1
ATOM 532 C CA . SER A 1 68 ? 8.290 -15.709 -9.795 1.00 95.00 68 SER A CA 1
ATOM 533 C C . SER A 1 68 ? 7.532 -16.994 -9.437 1.00 95.00 68 SER A C 1
ATOM 535 O O . SER A 1 68 ? 6.589 -17.365 -10.120 1.00 95.00 68 SER A O 1
ATOM 537 N N . HIS A 1 69 ? 7.963 -17.713 -8.401 1.00 94.81 69 HIS A N 1
ATOM 538 C CA . HIS A 1 69 ? 7.247 -18.862 -7.846 1.00 94.81 69 HIS A CA 1
ATOM 539 C C . HIS A 1 69 ? 6.213 -18.451 -6.781 1.00 94.81 69 HIS A C 1
ATOM 541 O O . HIS A 1 69 ? 5.439 -19.291 -6.321 1.00 94.81 69 HIS A O 1
ATOM 547 N N . LEU A 1 70 ? 6.204 -17.180 -6.372 1.00 94.88 70 LEU A N 1
ATOM 548 C CA . LEU A 1 70 ? 5.281 -16.602 -5.405 1.00 94.88 70 LEU A CA 1
ATOM 549 C C . LEU A 1 70 ? 4.364 -15.597 -6.099 1.00 94.88 70 LEU A C 1
ATOM 551 O O . LEU A 1 70 ? 4.788 -14.851 -6.966 1.00 94.88 70 LEU A O 1
ATOM 555 N N . TYR A 1 71 ? 3.116 -15.536 -5.661 1.00 93.38 71 TYR A N 1
ATOM 556 C CA . TYR A 1 71 ? 2.126 -14.584 -6.134 1.00 93.38 71 TYR A CA 1
ATOM 557 C C . TYR A 1 71 ? 2.564 -13.138 -5.857 1.00 93.38 71 TYR A C 1
ATOM 559 O O . TYR A 1 71 ? 2.736 -12.738 -4.696 1.00 93.38 71 TYR A O 1
ATOM 567 N N . ARG A 1 72 ? 2.686 -12.342 -6.925 1.00 92.69 72 ARG A N 1
ATOM 568 C CA . ARG A 1 72 ? 2.911 -10.896 -6.850 1.00 92.69 72 ARG A CA 1
ATOM 569 C C . ARG A 1 72 ? 1.587 -10.153 -6.738 1.00 92.69 72 ARG A C 1
ATOM 571 O O . ARG A 1 72 ? 0.639 -10.403 -7.474 1.00 92.69 72 ARG A O 1
ATOM 578 N N . ARG A 1 73 ? 1.567 -9.169 -5.845 1.00 90.69 73 ARG A N 1
ATOM 579 C CA . ARG A 1 73 ? 0.520 -8.158 -5.768 1.00 90.69 73 ARG A CA 1
ATOM 580 C C . ARG A 1 73 ? 1.151 -6.847 -5.344 1.00 90.69 73 ARG A C 1
ATOM 582 O O . ARG A 1 73 ? 1.950 -6.833 -4.403 1.00 90.69 73 ARG A O 1
ATOM 589 N N . ASP A 1 74 ? 0.761 -5.785 -6.027 1.00 91.25 74 ASP A N 1
ATOM 590 C CA . ASP A 1 74 ? 1.199 -4.429 -5.736 1.00 91.25 74 ASP A CA 1
ATOM 591 C C . ASP A 1 74 ? 0.092 -3.683 -4.965 1.00 91.25 74 ASP A C 1
ATOM 593 O O . ASP A 1 74 ? -1.091 -4.036 -5.044 1.00 91.25 74 ASP A O 1
ATOM 597 N N . VAL A 1 75 ? 0.481 -2.656 -4.210 1.00 91.44 75 VAL A N 1
ATOM 598 C CA . VAL A 1 75 ? -0.430 -1.701 -3.559 1.00 91.44 75 VAL A CA 1
ATOM 599 C C . VAL A 1 75 ? 0.023 -0.286 -3.870 1.00 91.44 75 VAL A C 1
ATOM 601 O O . VAL A 1 75 ? 1.209 -0.053 -4.104 1.00 91.44 75 VAL A O 1
ATOM 604 N N . GLU A 1 76 ? -0.900 0.667 -3.807 1.00 91.81 76 GLU A N 1
ATOM 605 C CA . GLU A 1 76 ? -0.533 2.077 -3.869 1.00 91.81 76 GLU A CA 1
ATOM 606 C C . GLU A 1 76 ? 0.085 2.513 -2.532 1.00 91.81 76 GLU A C 1
ATOM 608 O O . GLU A 1 76 ? -0.353 2.087 -1.461 1.00 91.81 76 GLU A O 1
ATOM 613 N N . GLN A 1 77 ? 1.063 3.425 -2.548 1.00 91.25 77 GLN A N 1
ATOM 614 C CA . GLN A 1 77 ? 1.647 3.973 -1.308 1.00 91.25 77 GLN A CA 1
ATOM 615 C C . GLN A 1 77 ? 0.585 4.578 -0.375 1.00 91.25 77 GLN A C 1
ATOM 617 O O . GLN A 1 77 ? 0.686 4.485 0.849 1.00 91.25 77 GLN A O 1
ATOM 622 N N . ALA A 1 78 ? -0.460 5.165 -0.963 1.00 89.94 78 ALA A N 1
ATOM 623 C CA . ALA A 1 78 ? -1.599 5.730 -0.251 1.00 89.94 78 ALA A CA 1
ATOM 624 C C . ALA A 1 78 ? -2.357 4.693 0.605 1.00 89.94 78 ALA A C 1
ATOM 626 O O . ALA A 1 78 ? -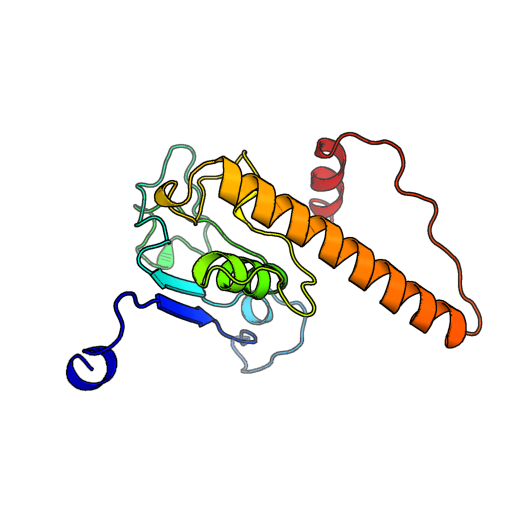2.986 5.064 1.600 1.00 89.94 78 ALA A O 1
ATOM 627 N N . ASP A 1 79 ? -2.285 3.412 0.239 1.00 90.06 79 ASP A N 1
ATOM 628 C CA . ASP A 1 79 ? -3.007 2.311 0.879 1.00 90.06 79 ASP A CA 1
ATOM 629 C C . ASP A 1 79 ? -2.273 1.778 2.123 1.00 90.06 79 ASP A C 1
ATOM 631 O O . ASP A 1 79 ? -2.880 1.134 2.983 1.00 90.06 79 ASP A O 1
ATOM 635 N N . ILE A 1 80 ? -0.972 2.073 2.269 1.00 90.44 80 ILE A N 1
ATOM 636 C CA . ILE A 1 80 ? -0.127 1.547 3.355 1.00 90.44 80 ILE A CA 1
ATOM 637 C C . ILE A 1 80 ? -0.635 2.007 4.727 1.00 90.44 80 ILE A C 1
ATOM 639 O O . ILE A 1 80 ? -0.680 1.212 5.665 1.00 90.44 80 ILE A O 1
ATOM 643 N N . ALA A 1 81 ? -1.074 3.263 4.851 1.00 87.50 81 ALA A N 1
ATOM 644 C CA . ALA A 1 81 ? -1.625 3.785 6.104 1.00 87.50 81 ALA A CA 1
ATOM 645 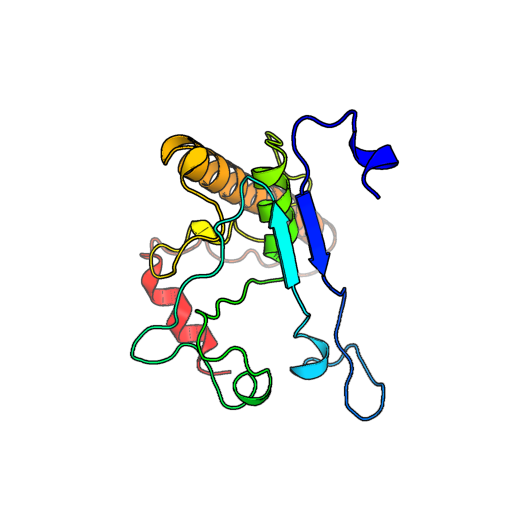C C . ALA A 1 81 ? -2.887 3.018 6.532 1.00 87.50 81 ALA A C 1
ATOM 647 O O . ALA A 1 81 ? -3.057 2.675 7.703 1.00 87.50 81 ALA A O 1
ATOM 648 N N . THR A 1 82 ? -3.749 2.700 5.566 1.00 85.81 82 THR A N 1
ATOM 649 C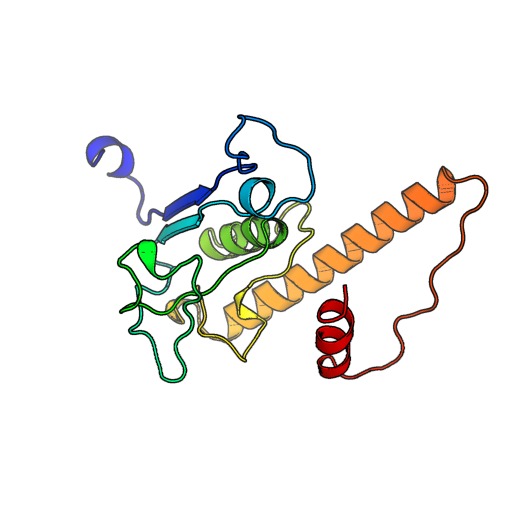 CA . THR A 1 82 ? -4.965 1.920 5.791 1.00 85.81 82 THR A CA 1
ATOM 650 C C . THR A 1 82 ? -4.639 0.468 6.155 1.00 85.81 82 THR A C 1
ATOM 652 O O . THR A 1 82 ? -5.234 -0.075 7.086 1.00 85.81 82 THR A O 1
ATOM 655 N N . LEU A 1 83 ? -3.648 -0.142 5.494 1.00 87.50 83 LEU A N 1
ATOM 656 C CA . LEU A 1 83 ? -3.156 -1.480 5.832 1.00 87.50 83 LEU A CA 1
ATOM 657 C C . LEU A 1 83 ? -2.603 -1.535 7.265 1.00 87.50 83 LEU A C 1
ATOM 659 O O . LEU A 1 83 ? -2.972 -2.425 8.026 1.00 87.50 83 LEU A O 1
ATOM 663 N N . ILE A 1 84 ? -1.763 -0.573 7.660 1.00 87.81 84 ILE A N 1
ATOM 664 C CA . ILE A 1 84 ? -1.215 -0.495 9.023 1.00 87.81 84 ILE A CA 1
ATOM 665 C C . ILE A 1 84 ? -2.340 -0.334 10.048 1.00 87.81 84 ILE A C 1
ATOM 667 O O . ILE A 1 84 ? -2.337 -1.047 11.048 1.00 87.81 84 ILE A O 1
ATOM 671 N N . SER A 1 85 ? -3.322 0.538 9.789 1.00 84.88 85 SER A N 1
ATOM 672 C CA . SER A 1 85 ? -4.478 0.734 10.677 1.00 84.88 85 SER A CA 1
ATOM 673 C C . SER A 1 85 ? -5.229 -0.572 10.930 1.00 84.88 85 SER A C 1
ATOM 675 O O . SER A 1 85 ? -5.590 -0.854 12.069 1.00 84.88 85 SER A O 1
ATOM 677 N N . ALA A 1 86 ? -5.415 -1.387 9.888 1.00 82.44 86 ALA A N 1
ATOM 678 C CA . ALA A 1 86 ? -6.048 -2.696 9.998 1.00 82.44 86 ALA A CA 1
ATOM 679 C C . ALA A 1 86 ? -5.217 -3.688 10.830 1.00 82.44 86 ALA A C 1
ATOM 681 O O . ALA A 1 86 ? -5.769 -4.486 11.581 1.00 82.44 86 ALA A O 1
ATOM 682 N N . LEU A 1 87 ? -3.885 -3.645 10.710 1.00 84.50 87 LEU A N 1
ATOM 683 C CA . LEU A 1 87 ? -2.979 -4.553 11.421 1.00 84.50 87 LEU A CA 1
ATOM 684 C C . LEU A 1 87 ? -2.858 -4.263 12.915 1.00 84.50 87 LEU A C 1
ATOM 686 O O . LEU A 1 87 ? -2.592 -5.187 13.681 1.00 84.50 87 LEU A O 1
ATOM 690 N N . ILE A 1 88 ? -3.019 -3.004 13.317 1.00 82.56 88 ILE A N 1
ATOM 691 C CA . ILE A 1 88 ? -2.926 -2.581 14.722 1.00 82.56 88 ILE A CA 1
ATOM 692 C C . ILE A 1 88 ? -4.297 -2.432 15.392 1.00 82.56 88 ILE A C 1
ATOM 694 O O . ILE A 1 88 ? -4.364 -1.898 16.495 1.00 82.56 88 ILE A O 1
ATOM 698 N N . ASP A 1 89 ? -5.371 -2.862 14.719 1.00 76.69 89 ASP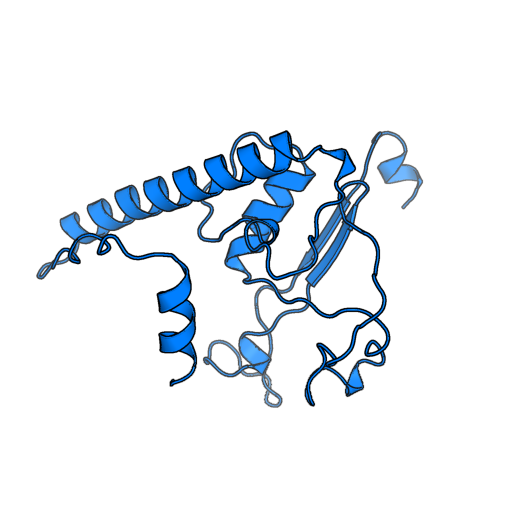 A N 1
ATOM 699 C CA . ASP A 1 89 ? -6.763 -2.703 15.166 1.00 76.69 89 ASP A CA 1
ATOM 700 C C . ASP A 1 89 ? -7.107 -1.246 15.534 1.00 76.69 89 ASP A C 1
ATOM 702 O O . ASP A 1 89 ? -7.827 -0.940 16.487 1.00 76.69 89 ASP A O 1
ATOM 706 N N . ALA A 1 90 ? -6.544 -0.297 14.782 1.00 74.75 90 ALA A N 1
ATOM 707 C CA . ALA A 1 90 ? -6.879 1.103 14.957 1.00 74.75 90 ALA A CA 1
ATOM 708 C C . ALA A 1 90 ? -8.262 1.353 14.355 1.00 74.75 90 ALA A C 1
ATOM 710 O O . ALA A 1 90 ? -8.476 1.191 13.152 1.00 74.75 90 ALA A O 1
ATOM 711 N N . SER A 1 91 ? -9.176 1.836 15.196 1.00 68.19 91 SER A N 1
ATOM 712 C CA . SER A 1 91 ? -10.566 2.133 14.834 1.00 68.19 91 SER A CA 1
ATOM 713 C C . SER A 1 91 ? -10.714 3.160 13.708 1.00 68.19 91 SER A C 1
ATOM 715 O O . SER A 1 91 ? -11.785 3.270 13.110 1.00 68.19 91 SER A O 1
ATOM 717 N N . ARG A 1 92 ? -9.666 3.943 13.418 1.00 69.50 92 ARG A N 1
ATOM 718 C CA . ARG A 1 92 ? -9.679 4.968 12.374 1.00 69.50 92 ARG A CA 1
ATOM 719 C C . ARG A 1 92 ? -8.256 5.300 11.904 1.00 69.50 92 ARG A C 1
ATOM 721 O O . ARG A 1 92 ? -7.491 5.849 12.700 1.00 69.50 92 ARG A O 1
ATOM 728 N N . PRO A 1 93 ? -7.903 5.079 10.625 1.00 71.44 93 PRO A N 1
ATOM 729 C CA . PRO A 1 93 ? -6.695 5.677 10.084 1.00 71.44 93 PRO A CA 1
ATOM 730 C C . PRO A 1 93 ? -6.851 7.201 10.113 1.00 71.44 93 PRO A C 1
ATOM 732 O O . PRO A 1 93 ? -7.892 7.743 9.724 1.00 71.44 93 PRO A O 1
ATOM 735 N N . VAL A 1 94 ? -5.829 7.908 10.590 1.00 71.19 94 VAL A N 1
ATOM 736 C CA . VAL A 1 94 ? -5.795 9.373 10.554 1.00 71.19 94 VAL A CA 1
ATOM 737 C C . VAL A 1 94 ? -5.259 9.787 9.183 1.00 71.19 94 VAL A C 1
ATOM 739 O O . VAL A 1 94 ? -4.161 9.401 8.802 1.00 71.19 94 VAL A O 1
ATOM 742 N N . ASN A 1 95 ? -6.045 10.563 8.432 1.00 72.19 95 ASN A N 1
ATOM 743 C CA . ASN A 1 95 ? -5.723 11.054 7.081 1.00 72.19 95 ASN A CA 1
ATOM 744 C C . ASN A 1 95 ? -5.495 9.989 5.979 1.00 72.19 95 ASN A C 1
ATOM 746 O O . ASN A 1 95 ? -4.585 10.168 5.166 1.00 72.19 95 ASN A O 1
ATOM 750 N N . PRO A 1 96 ? -6.304 8.915 5.868 1.00 78.88 96 PRO A N 1
ATOM 751 C CA . PRO A 1 96 ? -6.139 7.967 4.776 1.00 78.88 96 PRO A CA 1
ATOM 752 C C . PRO A 1 96 ? -6.531 8.640 3.463 1.00 78.88 96 PRO A C 1
ATOM 754 O O . PRO A 1 96 ? -7.588 9.263 3.333 1.00 78.88 96 PRO A O 1
ATOM 757 N N . VAL A 1 97 ? -5.650 8.509 2.484 1.00 84.06 97 VAL A N 1
ATOM 758 C CA . VAL A 1 97 ? -5.895 8.938 1.104 1.00 84.06 97 VAL A CA 1
ATOM 759 C C . VAL A 1 97 ? -5.983 7.752 0.146 1.00 84.06 97 VAL A C 1
ATOM 761 O O . VAL A 1 97 ? -6.364 7.948 -1.004 1.00 84.06 97 VAL A O 1
ATOM 764 N N . GLY A 1 98 ? -5.678 6.543 0.626 1.00 85.31 98 GLY A N 1
ATOM 765 C CA . GLY A 1 98 ? -5.815 5.286 -0.101 1.00 85.31 98 GLY A CA 1
ATOM 766 C C . GLY A 1 98 ? -6.817 4.332 0.541 1.00 85.31 98 GLY A C 1
ATOM 767 O O . GLY A 1 98 ? -7.356 4.579 1.624 1.00 85.31 98 GLY A O 1
ATOM 768 N N . MET A 1 99 ? -7.081 3.238 -0.159 1.00 85.00 99 MET A N 1
ATOM 769 C CA . MET A 1 99 ? -8.047 2.211 0.210 1.00 85.00 99 MET A CA 1
ATOM 770 C C . MET A 1 99 ? -7.373 1.072 0.972 1.00 85.00 99 MET A C 1
ATOM 772 O O . MET A 1 99 ? -6.161 0.900 0.931 1.00 85.00 99 MET A O 1
ATOM 776 N N . LEU A 1 100 ? -8.161 0.259 1.677 1.00 87.25 100 LEU A N 1
ATOM 777 C CA . LEU A 1 100 ? -7.644 -1.016 2.163 1.00 87.25 100 LEU A CA 1
ATOM 778 C C . LEU A 1 100 ? -7.409 -1.902 0.929 1.00 87.25 100 LEU A C 1
ATOM 780 O O . LEU A 1 100 ? -8.375 -2.123 0.200 1.00 87.25 100 LEU A O 1
ATOM 784 N N . PRO A 1 101 ? -6.205 -2.453 0.686 1.00 85.38 101 PRO A N 1
ATOM 785 C CA . PRO A 1 101 ? -5.960 -3.259 -0.512 1.00 85.38 101 PRO A CA 1
ATOM 786 C C . PRO A 1 101 ? -6.983 -4.393 -0.678 1.00 85.38 101 PRO A C 1
ATOM 788 O O . PRO A 1 101 ? -7.434 -4.702 -1.778 1.00 85.38 101 PRO A O 1
ATOM 791 N N . ASP A 1 102 ? -7.423 -4.987 0.427 1.00 84.25 102 ASP A N 1
ATOM 792 C CA . ASP A 1 102 ? -8.285 -6.171 0.453 1.00 84.25 102 ASP A CA 1
ATOM 793 C C . ASP A 1 102 ? -9.760 -5.924 0.109 1.00 84.25 102 ASP A C 1
ATOM 795 O O . ASP A 1 102 ? -10.536 -6.880 0.077 1.00 84.25 102 ASP A O 1
ATOM 799 N N . VAL A 1 103 ? -10.151 -4.681 -0.202 1.00 81.12 103 VAL A N 1
ATOM 800 C CA . VAL A 1 103 ? -11.488 -4.395 -0.755 1.00 81.12 103 VAL A CA 1
ATOM 801 C C . VAL A 1 103 ? -11.658 -4.901 -2.183 1.00 81.12 103 VAL A C 1
ATOM 803 O O . VAL A 1 103 ? -12.786 -5.137 -2.612 1.00 81.12 103 VAL A O 1
ATOM 806 N N . ASN A 1 104 ? -10.563 -5.058 -2.932 1.00 81.19 104 ASN A N 1
ATOM 807 C CA . ASN A 1 104 ? -10.628 -5.616 -4.273 1.00 81.19 104 ASN A CA 1
ATOM 808 C C . ASN A 1 104 ? -10.658 -7.149 -4.198 1.00 81.19 104 ASN A C 1
ATOM 810 O O . ASN A 1 104 ? -9.661 -7.779 -3.845 1.00 81.19 104 ASN A O 1
ATOM 814 N N . LEU A 1 105 ? -11.811 -7.725 -4.542 1.00 79.62 105 LEU A N 1
ATOM 815 C CA . LEU A 1 105 ? -12.069 -9.163 -4.480 1.00 79.62 105 LEU A CA 1
ATOM 816 C C . LEU A 1 105 ? -11.460 -9.951 -5.647 1.00 79.62 105 LEU A C 1
ATOM 818 O O . LEU A 1 105 ? -11.398 -11.175 -5.562 1.00 79.62 105 LEU A O 1
ATOM 822 N N . ASP A 1 106 ? -10.979 -9.275 -6.692 1.00 83.50 106 ASP A N 1
ATOM 823 C CA . ASP A 1 106 ? -10.314 -9.922 -7.830 1.00 83.50 106 ASP A CA 1
ATOM 824 C C . ASP A 1 106 ? -8.910 -10.438 -7.463 1.00 83.50 106 ASP A C 1
ATOM 826 O O . ASP A 1 106 ? -8.307 -11.201 -8.215 1.00 83.50 106 ASP A O 1
ATOM 830 N N . TRP A 1 107 ? -8.378 -10.035 -6.302 1.00 84.69 107 TRP A N 1
ATOM 831 C CA . TRP A 1 107 ? -7.014 -10.335 -5.873 1.00 84.69 107 TRP A CA 1
ATOM 832 C C . TRP A 1 107 ? -6.982 -11.057 -4.532 1.00 84.69 107 TRP A C 1
ATOM 834 O O . TRP A 1 107 ? -7.799 -10.828 -3.638 1.00 84.69 107 TRP A O 1
ATOM 844 N N . LEU A 1 108 ? -5.949 -11.879 -4.341 1.00 87.06 108 LEU A N 1
ATOM 845 C CA . LEU A 1 108 ? -5.708 -12.526 -3.059 1.00 87.06 108 LEU A CA 1
ATOM 846 C C . LEU A 1 108 ? -5.365 -11.495 -1.971 1.00 87.06 108 LEU A C 1
ATOM 848 O O . LEU A 1 108 ? -4.454 -10.678 -2.129 1.00 87.06 108 LEU A O 1
ATOM 852 N N . ARG A 1 109 ? -6.074 -11.580 -0.841 1.00 87.19 109 ARG A N 1
ATOM 853 C CA . ARG A 1 109 ? -5.973 -10.678 0.320 1.00 87.19 109 ARG A CA 1
ATOM 854 C C . ARG A 1 109 ? -4.568 -10.643 0.943 1.00 87.19 109 ARG A C 1
ATOM 856 O O . ARG A 1 109 ? -3.885 -11.665 0.993 1.00 87.19 109 ARG A O 1
ATOM 863 N N . TYR A 1 110 ? -4.139 -9.486 1.444 1.00 88.69 110 TYR A N 1
ATOM 864 C CA . TYR A 1 110 ? -2.942 -9.338 2.279 1.00 88.69 110 TYR A CA 1
ATOM 865 C C . TYR A 1 110 ? -3.213 -9.714 3.727 1.00 88.69 110 TYR A C 1
ATOM 867 O O . TYR A 1 110 ? -2.339 -10.277 4.377 1.00 88.69 110 TYR A O 1
ATOM 875 N N . LEU A 1 111 ? -4.399 -9.407 4.243 1.00 87.19 111 LEU A N 1
ATOM 876 C CA . LEU A 1 111 ? -4.796 -9.718 5.603 1.00 87.19 111 LEU A CA 1
ATOM 877 C C . LEU A 1 111 ? -5.224 -11.181 5.699 1.00 87.19 111 LEU A C 1
ATOM 879 O O . LEU A 1 111 ? -5.955 -11.717 4.862 1.00 87.19 111 LEU A O 1
ATOM 883 N N . ALA A 1 112 ? -4.764 -11.844 6.753 1.00 79.88 112 ALA A N 1
ATOM 884 C CA . ALA A 1 112 ? -5.201 -13.186 7.073 1.00 79.88 112 ALA A CA 1
ATOM 885 C C . ALA A 1 112 ? -6.663 -13.145 7.571 1.00 79.88 112 ALA A C 1
ATOM 887 O O . ALA A 1 112 ? -6.976 -12.332 8.445 1.00 79.88 112 ALA A O 1
ATOM 888 N N . PRO A 1 113 ? -7.542 -14.076 7.145 1.00 58.75 113 PRO A N 1
ATOM 889 C CA . PRO A 1 113 ? -8.950 -14.140 7.570 1.00 58.75 113 PRO A CA 1
ATOM 890 C C . PRO A 1 113 ? -9.175 -14.402 9.068 1.00 58.75 113 PRO A C 1
ATOM 892 O O . PRO A 1 113 ? -10.308 -14.593 9.493 1.00 58.75 113 PRO A O 1
ATOM 895 N N . ARG A 1 114 ? -8.117 -14.428 9.888 1.00 59.97 114 ARG A N 1
ATOM 896 C CA . ARG A 1 114 ? -8.203 -14.615 11.343 1.00 59.97 114 ARG A CA 1
ATOM 897 C C . ARG A 1 114 ? -8.931 -13.468 12.048 1.00 59.97 114 ARG A C 1
ATOM 899 O O . ARG A 1 114 ? -9.421 -13.673 13.149 1.00 59.97 114 ARG A O 1
ATOM 906 N N . LEU A 1 115 ? -9.025 -12.307 11.397 1.00 58.62 115 LEU A N 1
ATOM 907 C CA . LEU A 1 115 ? -9.856 -11.179 11.825 1.00 58.62 115 LEU A CA 1
ATOM 908 C C . LEU A 1 115 ? -11.358 -11.408 11.545 1.00 58.62 115 LEU A C 1
ATOM 910 O O . LEU A 1 115 ? -12.194 -10.694 12.076 1.00 58.62 115 LEU A O 1
ATOM 914 N N . GLY A 1 116 ? -11.725 -12.416 10.745 1.00 68.31 116 GLY A N 1
ATOM 915 C CA . GLY A 1 116 ? -13.096 -12.644 10.289 1.00 68.31 116 GLY A CA 1
ATOM 916 C C . GLY A 1 116 ? -13.514 -11.696 9.159 1.00 68.31 116 GLY A C 1
ATOM 917 O O . GLY A 1 116 ? -13.026 -10.573 9.037 1.00 68.31 116 GLY A O 1
ATOM 918 N N . GLU A 1 117 ? -14.435 -12.145 8.300 1.00 74.31 117 GLU A N 1
ATOM 919 C CA . GLU A 1 117 ? -14.909 -11.336 7.162 1.00 74.31 117 GLU A CA 1
ATOM 920 C C . GLU A 1 117 ? -15.582 -10.037 7.608 1.00 74.31 117 GLU A C 1
ATOM 922 O O . GLU A 1 117 ? -15.448 -9.011 6.947 1.00 74.31 117 GLU A O 1
ATOM 927 N N . ARG A 1 118 ? -16.244 -10.066 8.768 1.00 75.94 118 ARG A N 1
ATOM 928 C CA . ARG A 1 118 ? -16.890 -8.899 9.364 1.00 75.94 118 ARG A CA 1
ATOM 929 C C . ARG A 1 118 ? -15.904 -7.757 9.609 1.00 75.94 118 ARG A C 1
ATOM 931 O O . ARG A 1 118 ? -16.164 -6.643 9.172 1.00 75.94 118 ARG A O 1
ATOM 938 N N . THR A 1 119 ? -14.763 -8.033 10.236 1.00 71.88 119 THR A N 1
ATOM 939 C CA . THR A 1 119 ? -13.752 -7.004 10.516 1.00 71.88 119 THR A CA 1
ATOM 940 C C . THR A 1 119 ? -13.155 -6.442 9.230 1.00 71.88 119 THR A C 1
ATOM 942 O O . THR A 1 119 ? -12.934 -5.240 9.134 1.00 71.88 119 THR A O 1
ATOM 945 N N . LEU A 1 120 ? -12.957 -7.268 8.197 1.00 73.94 120 LEU A N 1
ATOM 946 C CA . LEU A 1 120 ? -12.495 -6.779 6.892 1.00 73.94 120 LEU A CA 1
ATOM 947 C C . LEU A 1 120 ? -13.499 -5.810 6.254 1.00 73.94 120 LEU A C 1
ATOM 949 O O . LEU A 1 120 ? -13.093 -4.781 5.717 1.00 73.94 120 LEU A O 1
ATOM 953 N N . VAL A 1 121 ? -14.798 -6.115 6.336 1.00 80.12 121 VAL A N 1
ATOM 954 C CA . VAL A 1 121 ? -15.869 -5.235 5.843 1.00 80.12 121 VAL A CA 1
ATOM 955 C C . VAL A 1 121 ? -15.933 -3.938 6.651 1.00 80.12 121 VAL A C 1
ATOM 957 O O . VAL A 1 121 ? -16.023 -2.866 6.060 1.00 80.12 121 VAL A O 1
ATOM 960 N N . GLU A 1 122 ? -15.829 -4.013 7.977 1.00 79.19 122 GLU A N 1
ATOM 961 C CA . GLU A 1 122 ? -15.839 -2.838 8.857 1.00 79.19 122 GLU A CA 1
ATOM 962 C C . GLU A 1 122 ? -14.645 -1.914 8.567 1.00 79.19 122 GLU A C 1
ATOM 964 O O . GLU A 1 122 ? -14.824 -0.711 8.362 1.00 79.19 122 GLU A O 1
ATOM 969 N N . VAL A 1 123 ? -13.431 -2.464 8.450 1.00 76.44 123 VAL A N 1
ATOM 970 C CA . VAL A 1 123 ? -12.230 -1.690 8.092 1.00 76.44 123 VAL A CA 1
ATOM 971 C C . VAL A 1 123 ? -12.364 -1.085 6.692 1.00 76.44 123 VAL A C 1
ATOM 973 O O . VAL A 1 123 ? -12.030 0.088 6.494 1.00 76.44 123 VAL A O 1
ATOM 976 N N . ALA A 1 124 ? -12.875 -1.843 5.720 1.00 80.00 124 ALA A N 1
ATOM 977 C CA . ALA A 1 124 ? -13.135 -1.351 4.370 1.00 80.00 124 ALA A CA 1
ATOM 978 C C . ALA A 1 124 ? -14.118 -0.170 4.371 1.00 80.00 124 ALA A C 1
ATOM 980 O O . ALA A 1 124 ? -13.845 0.868 3.765 1.00 80.00 124 ALA A O 1
ATOM 981 N N . GLU A 1 125 ? -15.235 -0.297 5.088 1.00 84.44 125 GLU A N 1
ATOM 982 C CA . GLU A 1 125 ? -16.253 0.744 5.204 1.00 84.44 125 GLU A CA 1
ATOM 983 C C . GLU A 1 125 ? -15.688 2.011 5.856 1.00 84.44 125 GLU A C 1
ATOM 985 O O . GLU A 1 125 ? -15.849 3.113 5.322 1.00 84.44 125 GLU A O 1
ATOM 990 N N . ILE A 1 126 ? -14.985 1.863 6.984 1.00 80.25 126 ILE A N 1
ATOM 991 C CA . ILE A 1 126 ? -14.336 2.977 7.685 1.00 80.25 126 ILE A CA 1
ATOM 992 C C . ILE A 1 126 ? -13.353 3.686 6.751 1.00 80.25 126 ILE A C 1
ATOM 994 O O . ILE A 1 126 ? -13.372 4.914 6.662 1.00 80.25 126 ILE A O 1
ATOM 998 N N . SER A 1 127 ? -12.545 2.934 6.003 1.00 80.62 127 SER A N 1
ATOM 999 C CA . SER A 1 127 ? -11.580 3.489 5.046 1.00 80.62 127 SER A CA 1
ATOM 1000 C C . SER A 1 127 ? -12.269 4.326 3.968 1.00 80.62 127 SER A C 1
ATOM 1002 O O . SER A 1 127 ? -11.872 5.466 3.725 1.00 80.62 127 SER A O 1
ATOM 1004 N N . VAL A 1 128 ? -13.358 3.820 3.379 1.00 84.38 128 VAL A N 1
ATOM 1005 C CA . VAL A 1 128 ? -14.143 4.555 2.372 1.00 84.38 128 VAL A CA 1
ATOM 1006 C C . VAL A 1 128 ? -14.747 5.833 2.957 1.00 84.38 128 VAL A C 1
ATOM 1008 O O . VAL A 1 128 ? -14.648 6.901 2.345 1.00 84.38 128 VAL A O 1
ATOM 1011 N N . ARG A 1 129 ? -15.334 5.761 4.160 1.00 84.44 129 ARG A N 1
ATOM 1012 C CA . ARG A 1 129 ? -15.873 6.940 4.859 1.00 84.44 129 ARG A CA 1
ATOM 1013 C C . ARG A 1 129 ? -14.783 7.972 5.114 1.00 84.44 129 ARG A C 1
ATOM 1015 O O . ARG A 1 129 ? -15.011 9.162 4.928 1.00 84.44 129 ARG A O 1
ATOM 1022 N N . MET A 1 130 ? -13.586 7.535 5.485 1.00 83.50 130 MET A N 1
ATOM 1023 C CA . MET A 1 130 ? -12.482 8.449 5.732 1.00 83.50 130 MET A CA 1
ATOM 1024 C C . MET A 1 130 ? -11.972 9.155 4.485 1.00 83.50 130 MET A C 1
ATOM 1026 O O . MET A 1 130 ? -11.733 10.361 4.540 1.00 83.50 130 MET A O 1
ATOM 1030 N N . ILE A 1 131 ? -11.843 8.437 3.369 1.00 84.88 131 ILE A N 1
ATOM 1031 C CA . ILE A 1 131 ? -11.478 9.038 2.082 1.00 84.88 131 ILE A CA 1
ATOM 1032 C C . ILE A 1 131 ? -12.521 10.089 1.684 1.00 84.88 131 ILE A C 1
ATOM 1034 O O . ILE A 1 131 ? -12.162 11.171 1.220 1.00 84.88 131 ILE A O 1
ATOM 1038 N N . LEU A 1 132 ? -13.810 9.809 1.912 1.00 85.81 132 LEU A N 1
ATOM 1039 C CA . LEU A 1 132 ? -14.886 10.766 1.656 1.00 85.81 132 LEU A CA 1
ATOM 1040 C C . LEU A 1 132 ? -14.762 12.025 2.526 1.00 85.81 132 LEU A C 1
ATOM 1042 O O . LEU A 1 132 ? -14.895 13.134 2.008 1.00 85.81 132 LEU A O 1
ATOM 1046 N N . GLU A 1 133 ? -14.479 11.881 3.821 1.00 87.00 133 GLU A N 1
ATOM 1047 C CA . GLU A 1 133 ? -14.281 13.035 4.709 1.00 87.00 133 GLU A CA 1
ATOM 1048 C C . GLU A 1 133 ? -13.025 13.839 4.344 1.00 87.00 133 GLU A C 1
ATOM 1050 O O . GLU A 1 133 ? -13.062 15.069 4.317 1.00 87.00 133 GLU A O 1
ATOM 1055 N N . GLN A 1 134 ? -11.932 13.169 3.964 1.00 86.25 134 GLN A N 1
ATOM 1056 C CA . GLN A 1 134 ? -10.736 13.826 3.429 1.00 86.25 134 GLN A CA 1
ATOM 1057 C C . GLN A 1 134 ? -11.041 14.599 2.147 1.00 86.25 134 GLN A C 1
ATOM 1059 O O . GLN A 1 134 ? -10.601 15.739 1.994 1.00 86.25 134 GLN A O 1
ATOM 1064 N N . TYR A 1 135 ? -11.818 14.010 1.236 1.00 85.81 135 TYR A N 1
ATOM 1065 C CA . TYR A 1 135 ? -12.274 14.693 0.033 1.00 85.81 135 TYR A CA 1
ATOM 1066 C C . TYR A 1 135 ? -13.094 15.938 0.381 1.00 85.81 135 TYR A C 1
ATOM 1068 O O . TYR A 1 135 ? -12.799 17.005 -0.146 1.00 85.81 135 TYR A O 1
ATOM 1076 N N . ARG A 1 136 ? -14.075 15.836 1.287 1.00 87.00 136 ARG A N 1
ATOM 1077 C CA . ARG A 1 136 ? -14.920 16.968 1.710 1.00 87.00 136 ARG A CA 1
ATOM 1078 C C . ARG A 1 136 ? -14.092 18.108 2.303 1.00 87.00 136 ARG A C 1
ATOM 1080 O O . ARG A 1 136 ? -14.238 19.246 1.866 1.00 87.00 136 ARG A O 1
ATOM 1087 N N . ALA A 1 137 ? -13.181 17.798 3.226 1.00 88.69 137 ALA A N 1
ATOM 1088 C CA . ALA A 1 137 ? -12.309 18.792 3.848 1.00 88.69 137 ALA A CA 1
ATOM 1089 C C . ALA A 1 137 ? -11.376 19.467 2.826 1.00 88.69 137 ALA A C 1
ATOM 1091 O O . ALA A 1 137 ? -11.269 20.693 2.787 1.00 88.69 137 ALA A O 1
ATOM 1092 N N . LYS A 1 138 ? -10.733 18.682 1.949 1.00 87.88 138 LYS A N 1
ATOM 1093 C CA . LYS A 1 138 ? -9.846 19.212 0.899 1.00 87.88 138 LYS A CA 1
ATOM 1094 C C . LYS A 1 138 ? -10.609 20.002 -0.161 1.00 87.88 138 LYS A C 1
ATOM 1096 O O . LYS A 1 138 ? -10.090 20.999 -0.659 1.00 87.88 138 LYS A O 1
ATOM 1101 N N . HIS A 1 139 ? -11.819 19.568 -0.504 1.00 87.19 139 HIS A N 1
ATOM 1102 C CA . HIS A 1 139 ? -12.703 20.273 -1.423 1.00 87.19 139 HIS A CA 1
ATOM 1103 C C . HIS A 1 139 ? -13.057 21.651 -0.872 1.00 87.19 139 HIS A C 1
ATOM 1105 O O . HIS A 1 139 ? -12.866 22.641 -1.570 1.00 87.19 139 HIS A O 1
ATOM 1111 N N . GLU A 1 140 ? -13.483 21.727 0.389 1.00 89.19 140 GLU A N 1
ATOM 1112 C CA . GLU A 1 140 ? -13.824 22.998 1.025 1.00 89.19 140 GLU A CA 1
ATOM 1113 C C . GLU A 1 140 ? -12.612 23.932 1.116 1.00 89.19 140 GLU A C 1
ATOM 1115 O O . GLU A 1 140 ? -12.696 25.102 0.743 1.00 89.19 140 GLU A O 1
ATOM 1120 N N . LEU A 1 141 ? -11.446 23.397 1.492 1.00 90.88 141 LEU A N 1
ATOM 1121 C CA . LEU A 1 141 ? -10.204 24.165 1.506 1.00 90.88 141 LEU A CA 1
ATOM 1122 C C . LEU A 1 141 ? -9.873 24.728 0.115 1.00 90.88 141 LEU A C 1
ATOM 1124 O O . LEU A 1 141 ? -9.539 25.905 -0.014 1.00 90.88 141 LEU A O 1
ATOM 1128 N N . LYS A 1 142 ? -9.991 23.912 -0.940 1.00 89.31 142 LYS A N 1
ATOM 1129 C CA . LYS A 1 142 ? -9.770 24.357 -2.323 1.00 89.31 142 LYS A CA 1
ATOM 1130 C C . LYS A 1 142 ? -10.810 25.380 -2.767 1.00 89.31 142 LYS A C 1
ATOM 1132 O O . LYS A 1 142 ? -10.429 26.346 -3.418 1.00 89.31 142 LYS A O 1
ATOM 1137 N N . ARG A 1 143 ? -12.079 25.213 -2.395 1.00 88.62 143 ARG A N 1
ATOM 1138 C CA . ARG A 1 143 ? -13.166 26.153 -2.696 1.00 88.62 143 ARG A CA 1
ATOM 1139 C C . ARG A 1 143 ? -12.915 27.532 -2.088 1.00 88.62 143 ARG A C 1
ATOM 1141 O O . ARG A 1 143 ? -13.176 28.527 -2.750 1.00 88.62 143 ARG A O 1
ATOM 1148 N N . MET A 1 144 ? -12.387 27.591 -0.864 1.00 91.81 144 MET A N 1
ATOM 1149 C CA . MET A 1 144 ? -12.074 28.853 -0.183 1.00 91.81 144 MET A CA 1
ATOM 1150 C C . MET A 1 144 ? -10.845 29.580 -0.755 1.00 91.81 144 MET A C 1
ATOM 1152 O O . MET A 1 144 ? -10.794 30.804 -0.698 1.00 91.81 144 MET A O 1
ATOM 1156 N N . HIS A 1 145 ? -9.858 28.850 -1.290 1.00 90.50 145 HIS A N 1
ATOM 1157 C CA . HIS A 1 145 ? -8.550 29.418 -1.665 1.00 90.50 145 HIS A CA 1
ATOM 1158 C C . HIS A 1 145 ? -8.295 29.506 -3.181 1.00 90.50 145 HIS A C 1
ATOM 1160 O O . HIS A 1 145 ? -7.278 30.058 -3.595 1.00 90.50 145 HIS A O 1
ATOM 1166 N N . MET A 1 146 ? -9.170 28.956 -4.028 1.00 89.94 146 MET A N 1
ATOM 1167 C CA . MET A 1 146 ? -9.030 29.011 -5.489 1.00 89.94 146 MET A CA 1
ATOM 1168 C C . MET A 1 146 ? -9.930 30.094 -6.086 1.00 89.94 146 MET A C 1
ATOM 1170 O O . MET A 1 146 ? -11.149 30.021 -5.960 1.00 89.94 146 MET A O 1
ATOM 1174 N N . LEU A 1 147 ? -9.335 31.036 -6.825 1.00 85.56 147 LEU A N 1
ATOM 1175 C CA . LEU A 1 147 ? -10.054 32.114 -7.525 1.00 85.56 147 LEU A CA 1
ATOM 1176 C C . LEU A 1 147 ? -11.096 31.595 -8.535 1.00 85.56 147 LEU A C 1
ATOM 1178 O O . LEU A 1 147 ? -12.175 32.163 -8.653 1.00 85.56 147 LEU A O 1
ATOM 1182 N N . PHE A 1 148 ? -10.793 30.497 -9.234 1.00 87.75 148 PHE A N 1
ATOM 1183 C CA . PHE A 1 148 ? -11.663 29.890 -10.251 1.00 87.75 148 PHE A CA 1
ATOM 1184 C C . PHE A 1 148 ? -12.011 28.448 -9.875 1.00 87.75 148 PHE A C 1
ATOM 1186 O O . PHE A 1 148 ? -11.608 27.486 -10.532 1.00 87.75 148 PHE A O 1
ATOM 1193 N N . HIS A 1 149 ? -12.706 28.276 -8.752 1.00 85.62 149 HIS A N 1
ATOM 1194 C CA . HIS A 1 149 ? -13.135 26.954 -8.315 1.00 85.62 149 HIS A CA 1
ATOM 1195 C C . HIS A 1 149 ? -14.306 26.432 -9.162 1.00 85.62 149 HIS A C 1
ATOM 1197 O O . HIS A 1 149 ? -15.391 27.013 -9.170 1.00 85.62 149 HIS A O 1
ATOM 1203 N N . HIS A 1 150 ? -14.119 25.268 -9.787 1.00 82.38 150 HIS A N 1
ATOM 1204 C CA . HIS A 1 150 ? -15.192 24.494 -10.406 1.00 82.38 150 HIS A CA 1
ATOM 1205 C C . HIS A 1 150 ? -15.404 23.188 -9.646 1.00 82.38 150 HIS A C 1
ATOM 1207 O O . HIS A 1 150 ? -14.494 22.367 -9.523 1.00 82.38 150 HIS A O 1
ATOM 1213 N N . GLN A 1 151 ? -16.622 22.983 -9.149 1.00 80.31 151 GLN A N 1
ATOM 1214 C CA . GLN A 1 151 ? -16.992 21.726 -8.514 1.00 80.31 151 GLN A CA 1
ATOM 1215 C C . GLN A 1 151 ? -17.163 20.639 -9.580 1.00 80.31 151 GLN A C 1
ATOM 1217 O O . GLN A 1 151 ? -17.892 20.820 -10.556 1.00 80.31 151 GLN A O 1
ATOM 1222 N N . TYR A 1 152 ? -16.513 19.492 -9.379 1.00 75.62 152 TYR A N 1
ATOM 1223 C CA . TYR A 1 152 ? -16.756 18.317 -10.208 1.00 75.62 152 TYR A CA 1
ATOM 1224 C C . TYR A 1 152 ? -18.208 17.860 -10.072 1.00 75.62 152 TYR A C 1
ATOM 1226 O O . TYR A 1 152 ? -18.771 17.860 -8.974 1.00 75.62 152 TYR A O 1
ATOM 1234 N N . SER A 1 153 ? -18.804 17.422 -11.181 1.00 76.00 153 SER A N 1
ATOM 1235 C CA . SER A 1 153 ? -20.117 16.782 -11.143 1.00 76.00 153 SER A CA 1
ATOM 1236 C C . SER A 1 153 ? -20.102 15.594 -10.172 1.00 76.00 153 SER A C 1
ATOM 1238 O O . SER A 1 153 ? -19.073 14.915 -10.068 1.00 76.00 153 SER A O 1
ATOM 1240 N N . PRO A 1 154 ? -21.227 15.303 -9.490 1.00 70.44 154 PRO A N 1
ATOM 1241 C CA . PRO A 1 154 ? -21.347 14.098 -8.683 1.00 70.44 154 PRO A CA 1
ATOM 1242 C C . PRO A 1 154 ? -20.899 12.872 -9.479 1.00 70.44 154 PRO A C 1
ATOM 1244 O O . PRO A 1 154 ? -21.134 12.790 -10.690 1.00 70.44 154 PRO A O 1
ATOM 1247 N N . LEU A 1 155 ? -20.254 11.918 -8.800 1.00 61.75 155 LEU A N 1
ATOM 1248 C CA . LEU A 1 155 ? -19.949 10.624 -9.402 1.00 61.75 155 LEU A CA 1
ATOM 1249 C C . LEU A 1 155 ? -21.254 10.074 -9.988 1.00 61.75 155 LEU A C 1
ATOM 1251 O O . LEU A 1 155 ? -22.220 9.876 -9.251 1.00 61.75 155 LEU A O 1
ATOM 1255 N N . LYS A 1 156 ? -21.301 9.880 -11.315 1.00 62.41 156 LYS A N 1
ATOM 1256 C CA . LYS A 1 156 ? -22.436 9.208 -11.960 1.00 62.41 156 LYS A CA 1
ATOM 1257 C C . LYS A 1 156 ? -22.684 7.902 -11.207 1.00 62.41 156 LYS A C 1
ATOM 1259 O O . LYS A 1 156 ? -21.720 7.223 -10.856 1.00 62.41 156 LYS A O 1
ATOM 1264 N N . THR A 1 157 ? -23.947 7.551 -10.985 1.00 51.22 157 THR A N 1
ATOM 1265 C CA . THR A 1 157 ? -24.363 6.234 -10.491 1.00 51.22 157 THR A CA 1
ATOM 1266 C C . THR A 1 157 ? -23.853 5.165 -11.460 1.00 51.22 157 THR A C 1
ATOM 1268 O O . THR A 1 157 ? -24.477 4.837 -12.463 1.00 51.22 157 THR A O 1
ATOM 1271 N N . GLY A 1 158 ? -22.633 4.693 -11.230 1.00 43.53 158 GLY A N 1
ATOM 1272 C CA . GLY A 1 158 ? -21.899 3.832 -12.139 1.00 43.53 158 GLY A CA 1
ATOM 1273 C C . GLY A 1 158 ? -21.273 2.704 -11.349 1.00 43.53 158 GLY A C 1
ATOM 1274 O O . GLY A 1 158 ? -20.503 2.954 -10.425 1.00 43.53 158 GLY A O 1
ATOM 1275 N N . SER A 1 159 ? -21.623 1.472 -11.719 1.00 44.06 159 SER A N 1
ATOM 1276 C CA . SER A 1 159 ? -20.992 0.258 -11.202 1.00 44.06 159 SER A CA 1
ATOM 1277 C C . SER A 1 159 ? -19.452 0.391 -11.238 1.00 44.06 159 SER A C 1
ATOM 1279 O O . SER A 1 159 ? -18.924 0.858 -12.259 1.00 44.06 159 SER A O 1
ATOM 1281 N N . PRO A 1 160 ? -18.733 -0.009 -10.165 1.00 43.22 160 PRO A N 1
ATOM 1282 C CA . PRO A 1 160 ? -17.280 0.159 -9.997 1.00 43.22 160 PRO A CA 1
ATOM 1283 C C . PRO A 1 160 ? -16.417 -0.291 -11.189 1.00 43.22 160 PRO A C 1
ATOM 1285 O O . PRO A 1 160 ? -15.328 0.235 -11.408 1.00 43.22 160 PRO A O 1
ATOM 1288 N N . LEU A 1 161 ? -16.924 -1.219 -12.002 1.00 42.38 161 LEU A N 1
ATOM 1289 C CA . LEU A 1 161 ? -16.193 -1.904 -13.069 1.00 42.38 161 LEU A CA 1
ATOM 1290 C C . LEU A 1 161 ? -15.760 -1.007 -14.245 1.00 42.38 161 LEU A C 1
ATOM 1292 O O . LEU A 1 161 ? -14.829 -1.353 -14.965 1.00 42.38 161 LEU A O 1
ATOM 1296 N N . LYS A 1 162 ? -16.372 0.168 -14.457 1.00 32.91 162 LYS A N 1
ATOM 1297 C CA . LYS A 1 162 ? -16.055 1.013 -15.631 1.00 32.91 162 LYS A CA 1
ATOM 1298 C C . LYS A 1 162 ? -14.843 1.938 -15.459 1.00 32.91 162 LYS A C 1
ATOM 1300 O O . LYS A 1 162 ? -14.453 2.599 -16.420 1.00 32.91 162 LYS A O 1
ATOM 1305 N N . ARG A 1 163 ? -14.246 2.029 -14.264 1.00 41.03 163 ARG A N 1
ATOM 1306 C CA . ARG A 1 163 ? -13.167 3.002 -13.995 1.00 41.03 163 ARG A CA 1
ATOM 1307 C C . ARG A 1 163 ? -11.762 2.478 -14.317 1.00 41.03 163 ARG A C 1
ATOM 1309 O O . ARG A 1 163 ? -10.904 3.286 -14.655 1.00 41.03 163 ARG A O 1
ATOM 1316 N N . VAL A 1 164 ? -11.560 1.158 -14.321 1.00 37.59 164 VAL A N 1
ATOM 1317 C CA . VAL A 1 164 ? -10.256 0.521 -14.608 1.00 37.59 164 VAL A CA 1
ATOM 1318 C C . VAL A 1 164 ? -9.840 0.688 -16.080 1.00 37.59 164 VAL A C 1
ATOM 1320 O O . VAL A 1 164 ? -8.662 0.830 -16.381 1.00 37.59 164 VAL A O 1
ATOM 1323 N N . GLN A 1 165 ? -10.791 0.810 -17.012 1.00 33.94 165 GLN A N 1
ATOM 1324 C CA . GLN A 1 165 ? -10.483 0.970 -18.443 1.00 33.94 165 GLN A CA 1
ATOM 1325 C C . GLN A 1 165 ? -9.920 2.344 -18.837 1.00 33.94 165 GLN A C 1
ATOM 1327 O O . GLN A 1 165 ? -9.324 2.464 -19.902 1.00 33.94 165 GLN A O 1
ATOM 1332 N N . LYS A 1 166 ? -10.078 3.392 -18.014 1.00 33.75 166 LYS A N 1
ATOM 1333 C CA . LYS A 1 166 ? -9.618 4.744 -18.387 1.00 33.75 166 LYS A CA 1
ATOM 1334 C C . LYS A 1 166 ? -8.150 5.015 -18.028 1.00 33.75 166 LYS A C 1
ATOM 1336 O O . LYS A 1 166 ? -7.580 5.961 -18.556 1.00 33.75 166 LYS A O 1
ATOM 1341 N N . GLN A 1 167 ? -7.540 4.197 -17.169 1.00 36.12 167 GLN A N 1
ATOM 1342 C CA . GLN A 1 167 ? -6.117 4.304 -16.811 1.00 36.12 167 GLN A CA 1
ATOM 1343 C C . GLN A 1 167 ? -5.192 3.471 -17.711 1.00 36.12 167 GLN A C 1
ATOM 1345 O O . GLN A 1 167 ? -3.989 3.670 -17.664 1.00 36.12 167 GLN A O 1
ATOM 1350 N N . ALA A 1 168 ? -5.733 2.596 -18.567 1.00 35.47 168 ALA A N 1
ATOM 1351 C CA . ALA A 1 168 ? -4.946 1.795 -19.511 1.00 35.47 168 ALA A CA 1
ATOM 1352 C C . ALA A 1 168 ? -4.568 2.537 -20.815 1.00 35.47 168 ALA A C 1
ATOM 1354 O O . ALA A 1 168 ? -3.877 1.971 -21.652 1.00 35.47 168 ALA A O 1
ATOM 1355 N N . ASN A 1 169 ? -5.030 3.783 -20.994 1.00 35.31 169 ASN A N 1
ATOM 1356 C CA . ASN A 1 169 ? -4.820 4.591 -22.205 1.00 35.31 169 ASN A CA 1
ATOM 1357 C C . ASN A 1 169 ? -4.049 5.900 -21.931 1.00 35.31 169 ASN A C 1
ATOM 1359 O O . ASN A 1 169 ? -4.274 6.898 -22.620 1.00 35.31 169 ASN A O 1
ATOM 1363 N N . ILE A 1 170 ? -3.183 5.918 -20.915 1.00 34.66 170 ILE A N 1
ATOM 1364 C CA . ILE A 1 170 ? -2.186 6.979 -20.699 1.00 34.66 170 ILE A CA 1
ATOM 1365 C C . ILE A 1 170 ? -0.820 6.315 -20.583 1.00 34.66 170 ILE A C 1
ATOM 1367 O O . ILE A 1 170 ? -0.743 5.313 -19.839 1.00 34.66 170 ILE A O 1
#

Radius of gyration: 18.96 Å; Cα contacts (8 Å, |Δi|>4): 168; chains: 1; bounding box: 46×52×49 Å

InterPro domains:
  IPR007070 GPI ethanolamine phosphate transferase 1 [PTHR12250] (2-163)
  IPR017850 Alkaline-phosphatase-like, core domain superfamily [G3DSA:3.40.720.10] (1-105)